Protein AF-A0A9X8ZZX2-F1 (afdb_monomer)

Mean predicted aligned error: 5.87 Å

Solvent-accessible surface area (backbone atoms only — not comparable to full-atom values): 5230 Å² total; per-residue (Å²): 110,71,68,60,53,52,51,50,53,54,50,50,54,52,49,51,54,51,49,54,52,48,51,54,50,51,51,47,48,42,66,73,50,49,49,51,52,50,44,50,51,50,40,54,49,40,52,53,51,37,52,51,39,51,57,48,46,76,73,55,86,51,66,68,60,42,53,50,43,53,53,51,36,53,50,44,49,53,51,36,56,52,42,50,50,52,43,52,55,51,57,52,59,62,72,78,110

Sequence (97 aa):
MIISSVACVLLSILGFWGLKKGEDASSTMYEDSLLPIQWIGTIESNFYHINMNVNEIMVSKDEKRIKELMTESNTLHTETDQLLKQFEVRVSASKEK

Secondary structure (DSSP, 8-state):
-HHHHHHHHHHHHHHHHHHHHHHHHHHHIIIIIIHHHHHHHHHHHHHHHHHHHHHHHHH---HHHHHHHHHHHHHHHHHHHHHHHHHHHHHHHHH--

InterPro domains:
  IPR024478 Chemotaxis methyl-accepting receptor HlyB-like, 4HB MCP domain [PF12729] (2-96)

Foldseek 3Di:
DVVVVVVVVVVVVVVVVVVVVVVVVVVCCCQQPVLLVVLVVLLVVLVVLLVVLVVCLVPDPDPVSNVVSVVSNVVSVVSNVVSVVVNVVSVVVVVVD

Radius of gyration: 24.76 Å; Cα contacts (8 Å, |Δi|>4): 33; chains: 1; bounding box: 61×28×66 Å

Structure (mmCIF, N/CA/C/O backbone):
data_AF-A0A9X8ZZX2-F1
#
_entry.id   AF-A0A9X8ZZX2-F1
#
loop_
_atom_site.group_PDB
_atom_site.id
_atom_site.type_symbol
_atom_site.label_atom_id
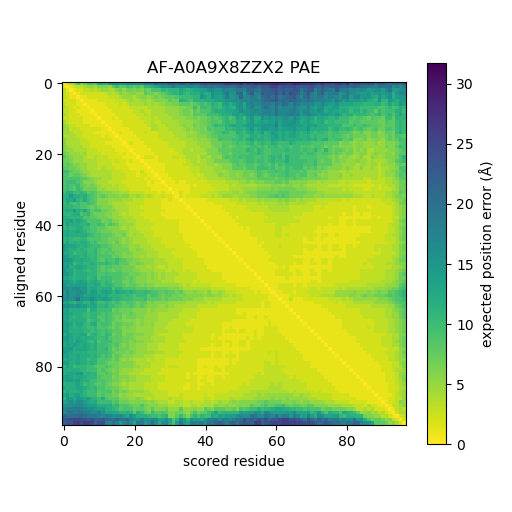_atom_site.label_alt_id
_atom_site.label_comp_id
_atom_site.label_asym_id
_atom_site.label_entity_id
_atom_site.label_seq_id
_atom_site.pdbx_PDB_ins_code
_atom_site.Cartn_x
_atom_site.Cartn_y
_atom_site.Cartn_z
_atom_site.occupancy
_atom_site.B_iso_or_equiv
_atom_site.auth_seq_id
_at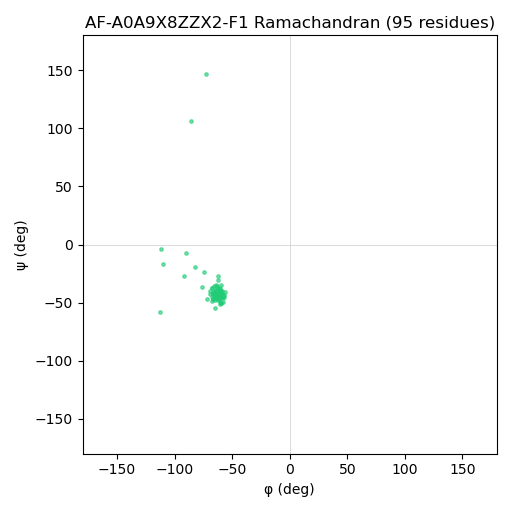om_site.auth_comp_id
_atom_site.auth_asym_id
_atom_site.auth_atom_id
_atom_site.pdbx_PDB_model_num
ATOM 1 N N . MET A 1 1 ? 39.162 -12.396 -39.121 1.00 67.62 1 MET A N 1
ATOM 2 C CA . MET A 1 1 ? 39.229 -11.821 -37.755 1.00 67.62 1 MET A CA 1
ATOM 3 C C . MET A 1 1 ? 38.647 -10.412 -37.679 1.00 67.62 1 MET A C 1
ATOM 5 O O . MET A 1 1 ? 37.719 -10.237 -36.907 1.00 67.62 1 MET A O 1
ATOM 9 N N . ILE A 1 2 ? 39.092 -9.453 -38.503 1.00 82.75 2 ILE A N 1
ATOM 10 C CA . ILE A 1 2 ? 38.677 -8.032 -38.421 1.00 82.75 2 ILE A CA 1
ATOM 11 C C . ILE A 1 2 ? 37.150 -7.827 -38.523 1.00 82.75 2 ILE A C 1
ATOM 13 O O . ILE A 1 2 ? 36.567 -7.097 -37.729 1.00 82.75 2 ILE A O 1
ATOM 17 N N . ILE A 1 3 ? 36.476 -8.519 -39.447 1.00 88.50 3 ILE A N 1
ATOM 18 C CA . ILE A 1 3 ? 35.016 -8.396 -39.630 1.00 88.50 3 ILE A CA 1
ATOM 19 C C . ILE A 1 3 ? 34.254 -8.902 -38.394 1.00 88.50 3 ILE A C 1
ATOM 21 O O . ILE A 1 3 ? 33.315 -8.259 -37.938 1.00 88.50 3 ILE A O 1
ATOM 25 N N . SER A 1 4 ? 34.699 -10.017 -37.806 1.00 87.19 4 SER A N 1
ATOM 26 C CA . SER A 1 4 ? 34.082 -10.587 -36.603 1.00 87.19 4 SER A CA 1
ATOM 27 C C . SER A 1 4 ? 34.280 -9.696 -35.377 1.00 87.19 4 SER A C 1
ATOM 29 O O . SER A 1 4 ? 33.365 -9.578 -34.569 1.00 87.19 4 SER A O 1
ATOM 31 N N . SER A 1 5 ? 35.444 -9.055 -35.230 1.00 89.06 5 SER A N 1
ATOM 32 C CA . SER A 1 5 ? 35.680 -8.112 -34.132 1.00 89.06 5 SER A CA 1
ATOM 33 C C . SER A 1 5 ? 34.849 -6.839 -34.287 1.00 89.06 5 SER A C 1
ATOM 35 O O . SER A 1 5 ? 34.275 -6.378 -33.308 1.00 89.06 5 SER A O 1
ATOM 37 N N . VAL A 1 6 ? 34.711 -6.309 -35.508 1.00 92.19 6 VAL A N 1
ATOM 38 C CA . VAL A 1 6 ? 33.858 -5.137 -35.777 1.00 92.19 6 VAL A CA 1
ATOM 39 C C . VAL A 1 6 ? 32.384 -5.466 -35.521 1.00 92.19 6 VAL A C 1
ATOM 41 O O . VAL A 1 6 ? 31.695 -4.700 -34.851 1.00 92.19 6 VAL A O 1
ATOM 44 N N . ALA A 1 7 ? 31.912 -6.633 -35.970 1.00 92.44 7 ALA A N 1
ATOM 45 C CA . ALA A 1 7 ? 30.559 -7.102 -35.678 1.00 92.44 7 ALA A CA 1
ATOM 46 C C . ALA A 1 7 ? 30.318 -7.259 -34.165 1.00 92.44 7 ALA A C 1
ATOM 48 O O . ALA A 1 7 ? 29.281 -6.835 -33.665 1.00 92.44 7 ALA A O 1
ATOM 49 N N . CYS A 1 8 ? 31.289 -7.800 -33.422 1.00 92.25 8 CYS A N 1
ATOM 50 C CA . CYS A 1 8 ? 31.197 -7.956 -31.968 1.00 92.25 8 CYS A CA 1
ATOM 51 C C . CYS A 1 8 ? 31.077 -6.607 -31.240 1.00 92.25 8 CYS A C 1
ATOM 53 O O . CYS A 1 8 ? 30.243 -6.455 -30.346 1.00 92.25 8 CYS A O 1
ATOM 55 N N . VAL A 1 9 ? 31.849 -5.598 -31.659 1.00 93.50 9 VAL A N 1
ATOM 56 C CA . VAL A 1 9 ? 31.758 -4.239 -31.102 1.00 93.50 9 VAL A CA 1
ATOM 57 C C . VAL A 1 9 ? 30.380 -3.628 -31.369 1.00 93.50 9 VAL A C 1
ATOM 59 O O . VAL A 1 9 ? 29.758 -3.105 -30.446 1.00 93.50 9 VAL A O 1
ATOM 62 N N . LEU A 1 10 ? 29.858 -3.747 -32.594 1.00 94.69 10 LEU A N 1
ATOM 63 C CA . LEU A 1 10 ? 28.527 -3.232 -32.938 1.00 94.69 10 LEU A CA 1
ATOM 64 C C . LEU A 1 10 ? 27.417 -3.921 -32.135 1.00 94.69 10 LEU A C 1
ATOM 66 O O . LEU A 1 10 ? 26.550 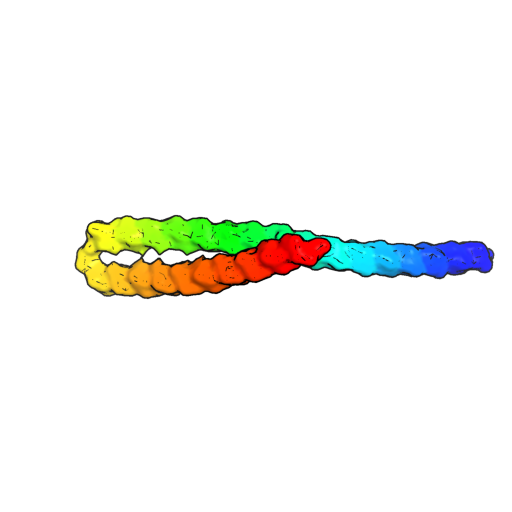-3.244 -31.586 1.00 94.69 10 LEU A O 1
ATOM 70 N N . LEU A 1 11 ? 27.468 -5.250 -32.008 1.00 94.44 11 LEU A N 1
ATOM 71 C CA . LEU A 1 11 ? 26.511 -6.008 -31.197 1.00 94.44 11 LEU A CA 1
ATOM 72 C C . LEU A 1 11 ? 26.586 -5.633 -29.717 1.00 94.44 11 LEU A C 1
ATOM 74 O O . LEU A 1 11 ? 25.552 -5.564 -29.064 1.00 94.44 11 LEU A O 1
ATOM 78 N N . SER A 1 12 ? 27.779 -5.342 -29.198 1.00 94.88 12 SER A N 1
ATOM 79 C CA . SER A 1 12 ? 27.953 -4.908 -27.809 1.00 94.88 12 SER A CA 1
ATOM 80 C C . SER A 1 12 ? 27.317 -3.539 -27.562 1.00 94.88 12 SER A C 1
ATOM 82 O O . SER A 1 12 ? 26.634 -3.354 -26.559 1.00 94.88 12 SER A O 1
ATOM 84 N N . ILE A 1 13 ? 27.477 -2.594 -28.495 1.00 95.06 13 ILE A N 1
ATOM 85 C CA . ILE A 1 13 ? 26.852 -1.264 -28.411 1.00 95.06 13 ILE A CA 1
ATOM 86 C C . ILE A 1 13 ? 25.325 -1.387 -28.487 1.00 95.06 13 ILE A C 1
ATOM 88 O O . ILE A 1 13 ? 24.618 -0.828 -27.648 1.00 95.06 13 ILE A O 1
ATOM 92 N N . LEU A 1 14 ? 24.814 -2.153 -29.456 1.00 95.00 14 LEU A N 1
ATOM 93 C CA . LEU A 1 14 ? 23.377 -2.393 -29.604 1.00 95.00 14 LEU A CA 1
ATOM 94 C C . LEU A 1 14 ? 22.793 -3.117 -28.385 1.00 95.00 14 LEU A C 1
ATOM 96 O O . LEU A 1 14 ? 21.726 -2.745 -27.903 1.00 95.00 14 LEU A O 1
ATOM 100 N N . GLY A 1 15 ? 23.509 -4.112 -27.858 1.00 94.38 15 GLY A N 1
ATOM 101 C CA . GLY A 1 15 ? 23.137 -4.841 -26.651 1.00 94.38 15 GLY A CA 1
ATOM 102 C C . GLY A 1 15 ? 23.087 -3.932 -25.426 1.00 94.38 15 GLY A C 1
ATOM 103 O O . GLY A 1 15 ? 22.118 -3.979 -24.672 1.00 94.38 15 GLY A O 1
ATOM 104 N N . PHE A 1 16 ? 24.069 -3.044 -25.268 1.00 95.31 16 PHE A N 1
ATOM 105 C CA . PHE A 1 16 ? 24.081 -2.059 -24.188 1.00 95.31 16 PHE A CA 1
ATOM 106 C C . PHE A 1 16 ? 22.891 -1.092 -24.273 1.00 95.31 16 PHE A C 1
ATOM 108 O O . PHE A 1 16 ? 22.213 -0.861 -23.273 1.00 95.31 16 PHE A O 1
ATOM 115 N N . TRP A 1 17 ? 22.579 -0.564 -25.463 1.00 95.69 17 TRP A N 1
ATO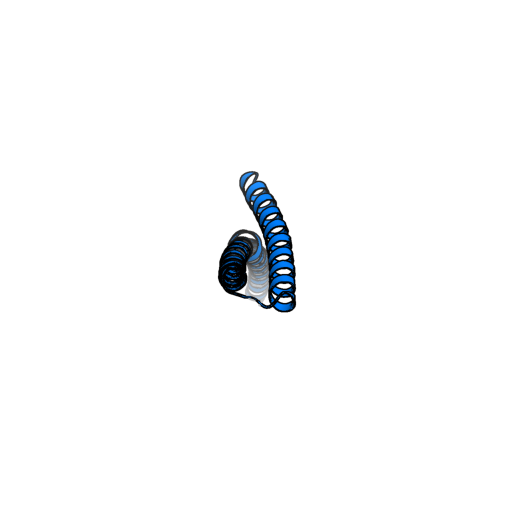M 116 C CA . TRP A 1 17 ? 21.403 0.296 -25.654 1.00 95.69 17 TRP A CA 1
ATOM 117 C C . TRP A 1 17 ? 20.088 -0.443 -25.401 1.00 95.69 17 TRP A C 1
ATOM 119 O O . TRP A 1 17 ? 19.178 0.119 -24.792 1.00 95.69 17 TRP A O 1
ATOM 129 N N . GLY A 1 18 ? 19.994 -1.703 -25.830 1.00 94.38 18 GLY A N 1
ATOM 130 C CA . GLY A 1 18 ? 18.840 -2.557 -25.563 1.00 94.38 18 GLY A CA 1
ATOM 131 C C . GLY A 1 18 ? 18.626 -2.797 -24.069 1.00 94.38 18 GLY A C 1
ATOM 132 O O . GLY A 1 18 ? 17.507 -2.637 -23.588 1.00 94.38 18 GLY A O 1
ATOM 133 N N . LEU A 1 19 ? 19.694 -3.109 -23.328 1.00 95.38 19 LEU A N 1
ATOM 134 C CA . LEU A 1 19 ? 19.644 -3.299 -21.876 1.00 95.38 19 LEU A CA 1
ATOM 135 C C . LEU A 1 19 ? 19.210 -2.026 -21.152 1.00 95.38 19 LEU A C 1
ATOM 137 O O . LEU A 1 19 ? 18.289 -2.084 -20.346 1.00 95.38 19 LEU A O 1
ATOM 141 N N . LYS A 1 20 ? 19.803 -0.878 -21.498 1.00 95.12 20 LYS A N 1
ATOM 142 C CA . LYS A 1 20 ? 19.432 0.415 -20.907 1.00 95.12 20 LYS A CA 1
ATOM 143 C C . LYS A 1 20 ? 17.953 0.739 -21.140 1.00 95.12 20 LYS A C 1
ATOM 145 O O . LYS A 1 20 ? 17.246 1.111 -20.214 1.00 95.12 20 LYS A O 1
ATOM 150 N N . LYS A 1 21 ? 17.457 0.520 -22.362 1.00 93.50 21 LYS A N 1
ATOM 151 C CA . LYS A 1 21 ? 16.038 0.723 -22.683 1.00 93.50 21 LYS A CA 1
ATOM 152 C C . LYS A 1 21 ? 15.126 -0.260 -21.939 1.00 93.50 21 LYS A C 1
ATOM 154 O O . LYS A 1 21 ? 14.011 0.101 -21.574 1.00 93.50 21 LYS A O 1
ATOM 159 N N . GLY A 1 22 ? 15.580 -1.497 -21.741 1.00 92.75 22 GLY A N 1
ATOM 160 C CA . GLY A 1 22 ? 14.865 -2.505 -20.960 1.00 92.75 22 GLY A CA 1
ATOM 161 C C . GLY A 1 22 ? 14.771 -2.142 -19.478 1.00 92.75 22 GLY A C 1
ATOM 162 O O . GLY A 1 22 ? 13.703 -2.281 -18.890 1.00 92.75 22 GLY A O 1
ATOM 163 N N . GLU A 1 23 ? 15.856 -1.629 -18.898 1.00 93.81 23 GLU A N 1
ATOM 164 C CA . GLU A 1 23 ? 15.893 -1.113 -17.526 1.00 93.81 23 GLU A CA 1
ATOM 165 C C . GLU A 1 23 ? 14.894 0.037 -17.342 1.00 93.81 23 GLU A C 1
ATOM 167 O O . GLU A 1 23 ? 14.033 -0.033 -16.462 1.00 93.81 23 GLU A O 1
ATOM 172 N N . ASP A 1 24 ? 14.925 1.029 -18.238 1.00 92.62 24 ASP A N 1
ATOM 173 C CA . ASP A 1 24 ? 14.003 2.169 -18.210 1.00 92.62 24 ASP A CA 1
ATOM 174 C C . ASP A 1 24 ? 12.535 1.715 -18.332 1.00 92.62 24 ASP A C 1
ATOM 176 O O . ASP A 1 24 ? 11.665 2.165 -17.581 1.00 92.62 24 ASP A O 1
ATOM 180 N N . ALA A 1 25 ? 12.245 0.785 -19.251 1.00 91.81 25 ALA A N 1
ATOM 181 C CA . ALA A 1 25 ? 10.900 0.246 -19.443 1.00 91.81 25 ALA A CA 1
ATOM 182 C C . ALA A 1 25 ? 10.411 -0.545 -18.220 1.00 91.81 25 ALA A C 1
ATOM 184 O O . ALA A 1 25 ? 9.256 -0.405 -17.822 1.00 91.81 25 ALA A O 1
ATOM 185 N N . SER A 1 26 ? 11.283 -1.348 -17.604 1.00 91.12 26 SER A N 1
ATOM 186 C CA . SER A 1 26 ? 10.950 -2.113 -16.402 1.00 91.12 26 SER A CA 1
ATOM 187 C C . SER A 1 26 ? 10.676 -1.198 -15.210 1.00 91.12 26 SER A C 1
ATOM 189 O O . SER A 1 26 ? 9.709 -1.419 -14.482 1.00 91.12 26 SER A O 1
ATOM 191 N N . SER A 1 27 ? 11.502 -0.166 -15.015 1.00 90.50 27 SER A N 1
ATOM 192 C CA . SER A 1 27 ? 11.304 0.819 -13.949 1.00 90.50 27 SER A CA 1
ATOM 193 C C . SER A 1 27 ? 9.993 1.579 -14.144 1.00 90.50 27 SER A C 1
ATOM 195 O O . SER A 1 27 ? 9.187 1.657 -13.222 1.00 90.50 27 SER A O 1
ATOM 197 N N . THR A 1 28 ? 9.721 2.035 -15.369 1.00 89.25 28 THR A N 1
ATOM 198 C CA . THR A 1 28 ? 8.467 2.722 -15.717 1.00 89.25 28 THR A CA 1
ATOM 199 C C . THR A 1 28 ? 7.256 1.815 -15.480 1.00 89.25 28 THR A C 1
ATOM 201 O O . THR A 1 28 ? 6.287 2.224 -14.854 1.00 89.25 28 THR A O 1
ATOM 204 N N . MET A 1 29 ? 7.301 0.550 -15.910 1.00 90.44 29 MET A N 1
ATOM 205 C CA . MET A 1 29 ? 6.204 -0.399 -15.683 1.00 90.44 29 MET A CA 1
ATOM 206 C C . MET A 1 29 ? 5.916 -0.598 -14.187 1.00 90.44 29 MET A C 1
ATOM 208 O O . MET A 1 29 ? 4.755 -0.628 -13.776 1.00 90.44 29 MET A O 1
ATOM 212 N N . TYR A 1 30 ? 6.962 -0.725 -13.370 1.00 92.19 30 TYR A N 1
ATOM 213 C CA . TYR A 1 30 ? 6.810 -0.859 -11.926 1.00 92.19 30 TYR A CA 1
ATOM 214 C C . TYR A 1 30 ? 6.216 0.415 -11.306 1.00 92.19 30 TYR A C 1
ATOM 216 O O . TYR A 1 30 ? 5.167 0.358 -10.668 1.00 92.19 30 TYR A O 1
ATOM 224 N N . GLU A 1 31 ? 6.842 1.566 -11.546 1.00 90.69 31 GLU A N 1
ATOM 225 C CA . GLU A 1 31 ? 6.516 2.824 -10.871 1.00 90.69 31 GLU A CA 1
ATOM 226 C C . GLU A 1 31 ? 5.231 3.492 -11.392 1.00 90.69 31 GLU A C 1
ATOM 228 O O . GLU A 1 31 ? 4.536 4.156 -10.625 1.00 90.69 31 GLU A O 1
ATOM 233 N N . ASP A 1 32 ? 4.937 3.418 -12.695 1.00 88.31 32 ASP A N 1
ATOM 234 C CA . ASP A 1 32 ? 3.776 4.085 -13.316 1.00 88.31 32 ASP A CA 1
ATOM 235 C C . ASP A 1 32 ? 2.534 3.189 -13.364 1.00 88.31 32 ASP A C 1
ATOM 237 O O . ASP A 1 32 ? 1.418 3.700 -13.391 1.00 88.31 32 ASP A O 1
ATOM 241 N N . SER A 1 33 ? 2.703 1.862 -13.404 1.00 87.81 33 SER A N 1
ATOM 242 C CA . SER A 1 33 ? 1.573 0.930 -13.546 1.00 87.81 33 SER A CA 1
ATOM 243 C C . SER A 1 33 ? 1.348 0.091 -12.296 1.00 87.81 33 SER A C 1
ATOM 245 O O . SER A 1 33 ? 0.261 0.132 -11.724 1.00 87.81 33 SER A O 1
ATOM 247 N N . LEU A 1 34 ? 2.352 -0.670 -11.851 1.00 93.38 34 LEU A N 1
ATOM 248 C CA . LEU A 1 34 ? 2.147 -1.648 -10.780 1.00 93.38 34 LEU A CA 1
ATOM 249 C C . LEU A 1 34 ? 1.951 -0.989 -9.411 1.00 93.38 34 LEU A C 1
ATOM 251 O O . LEU A 1 34 ? 1.030 -1.358 -8.684 1.00 93.38 34 LEU A O 1
ATOM 255 N N . LEU A 1 35 ? 2.795 -0.020 -9.066 1.00 94.69 35 LEU A N 1
ATOM 256 C CA . LEU A 1 35 ? 2.787 0.620 -7.755 1.00 94.69 35 LEU A CA 1
ATOM 257 C C . LEU A 1 35 ? 1.452 1.348 -7.457 1.00 94.69 35 LEU A C 1
ATOM 259 O O . LEU A 1 35 ? 0.876 1.098 -6.397 1.00 94.69 35 LEU A O 1
ATOM 263 N N . PRO A 1 36 ? 0.857 2.129 -8.386 1.00 94.19 36 PRO A N 1
ATOM 264 C CA . PRO A 1 36 ? -0.480 2.696 -8.188 1.00 94.19 36 PRO A CA 1
ATOM 265 C C . PRO A 1 36 ? -1.589 1.650 -8.002 1.00 94.19 36 PRO A C 1
ATOM 267 O O . PRO A 1 36 ? -2.492 1.855 -7.191 1.00 94.19 36 PRO A O 1
ATOM 270 N N . ILE A 1 37 ? -1.523 0.521 -8.721 1.00 94.69 37 ILE A N 1
ATOM 271 C CA . ILE A 1 37 ? -2.483 -0.585 -8.562 1.00 94.69 37 ILE A CA 1
ATOM 272 C C . ILE A 1 37 ? -2.358 -1.197 -7.162 1.00 94.69 37 ILE A C 1
ATOM 274 O O . ILE A 1 37 ? -3.372 -1.460 -6.517 1.00 94.69 37 ILE A O 1
ATOM 278 N N . GLN A 1 38 ? -1.130 -1.392 -6.675 1.00 96.56 38 GLN A N 1
ATOM 279 C CA . GLN A 1 38 ? -0.887 -1.898 -5.324 1.00 96.56 38 GLN A CA 1
ATOM 280 C C . GLN A 1 38 ? -1.455 -0.958 -4.260 1.00 96.56 38 GLN A C 1
ATOM 282 O O . GLN A 1 38 ? -2.141 -1.423 -3.355 1.00 96.56 38 GLN A O 1
ATOM 287 N N . TRP A 1 39 ? -1.236 0.354 -4.387 1.00 97.69 39 TRP A N 1
ATOM 288 C CA . TRP A 1 39 ? -1.794 1.333 -3.453 1.00 97.69 39 TRP A CA 1
ATOM 289 C C . TRP A 1 39 ? -3.322 1.292 -3.407 1.00 97.69 39 TRP A C 1
ATOM 291 O O . TRP A 1 39 ? -3.882 1.257 -2.315 1.00 97.69 39 TRP A O 1
ATOM 301 N N . ILE A 1 40 ? -3.997 1.232 -4.563 1.00 96.31 40 ILE A N 1
ATOM 302 C CA . ILE A 1 40 ? -5.461 1.076 -4.617 1.00 96.31 40 ILE A CA 1
ATOM 303 C C . ILE A 1 40 ? -5.898 -0.215 -3.919 1.00 96.31 40 ILE A C 1
ATOM 305 O O . ILE A 1 40 ? -6.833 -0.185 -3.123 1.00 96.31 40 ILE A O 1
ATOM 309 N N . GLY A 1 41 ? -5.215 -1.333 -4.183 1.00 97.38 41 GLY A N 1
ATOM 310 C CA . GLY A 1 41 ? -5.525 -2.611 -3.541 1.00 97.38 41 GLY A CA 1
ATOM 311 C C . GLY A 1 41 ? -5.397 -2.550 -2.016 1.00 97.38 41 GLY A C 1
ATOM 312 O O . GLY A 1 41 ? -6.263 -3.052 -1.300 1.00 97.38 41 GLY A O 1
ATOM 313 N N . THR A 1 42 ? -4.363 -1.879 -1.502 1.00 98.25 42 THR A N 1
ATOM 314 C CA . THR A 1 42 ? -4.198 -1.666 -0.057 1.00 98.25 42 THR A CA 1
ATOM 315 C C . THR A 1 42 ? -5.285 -0.752 0.512 1.00 98.25 42 THR A C 1
ATOM 317 O O . THR A 1 42 ? -5.842 -1.065 1.560 1.00 98.25 42 THR A O 1
ATOM 320 N N . ILE A 1 43 ? -5.647 0.333 -0.182 1.00 98.06 43 ILE A N 1
ATOM 321 C CA . ILE A 1 43 ? -6.747 1.229 0.218 1.00 98.06 43 ILE A CA 1
ATOM 322 C C . ILE A 1 43 ? -8.067 0.453 0.331 1.00 98.06 43 ILE A C 1
ATOM 324 O O . ILE A 1 43 ? -8.784 0.585 1.323 1.00 98.06 43 ILE A O 1
ATOM 328 N N . GLU A 1 44 ? -8.379 -0.382 -0.662 1.00 98.12 44 GLU A N 1
ATOM 329 C CA . GLU A 1 44 ? -9.582 -1.216 -0.659 1.00 98.12 44 GLU A CA 1
ATOM 330 C C . GLU A 1 44 ? -9.569 -2.214 0.510 1.00 98.12 44 GLU A C 1
ATOM 332 O O . GLU A 1 44 ? -10.554 -2.331 1.241 1.00 98.12 44 GLU A O 1
ATOM 337 N N . SER A 1 45 ? -8.439 -2.885 0.742 1.00 98.44 45 SER A N 1
ATOM 338 C CA . SER A 1 45 ? -8.268 -3.784 1.887 1.00 98.44 45 SER A CA 1
ATOM 339 C C . SER A 1 45 ? -8.500 -3.054 3.213 1.00 98.44 45 SER A C 1
ATOM 341 O O . SER A 1 45 ? -9.308 -3.494 4.033 1.00 98.44 45 SER A O 1
ATOM 343 N N . ASN A 1 46 ? -7.860 -1.900 3.410 1.00 98.44 46 ASN A N 1
ATOM 344 C CA . ASN A 1 46 ? -8.002 -1.090 4.618 1.00 98.44 46 ASN A CA 1
ATOM 345 C C . ASN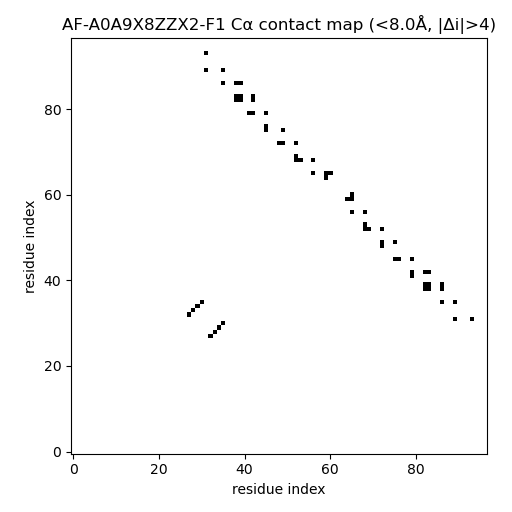 A 1 46 ? -9.461 -0.677 4.853 1.00 98.44 46 ASN A C 1
ATOM 347 O O . ASN A 1 46 ? -9.945 -0.756 5.983 1.00 98.44 46 ASN A O 1
ATOM 351 N N . PHE A 1 47 ? -10.191 -0.317 3.793 1.00 97.75 47 PHE A N 1
ATOM 352 C CA . PHE A 1 47 ? -11.620 -0.018 3.873 1.00 97.75 47 PHE A CA 1
ATOM 353 C C . PHE A 1 47 ? -12.441 -1.217 4.375 1.00 97.75 47 PHE A C 1
ATOM 355 O O . PHE A 1 47 ? -13.273 -1.060 5.273 1.00 97.75 47 PHE A O 1
ATOM 362 N N . TYR A 1 48 ? -12.190 -2.427 3.862 1.00 98.31 48 TYR A N 1
ATOM 363 C CA . TYR A 1 48 ? -12.863 -3.634 4.356 1.00 98.31 48 TYR A CA 1
ATOM 364 C C . TYR A 1 48 ? -12.531 -3.934 5.821 1.00 98.31 48 TYR A C 1
ATOM 366 O O . TYR A 1 48 ? -13.432 -4.281 6.587 1.00 98.31 48 TYR A O 1
ATOM 374 N N . HIS A 1 49 ? -11.272 -3.763 6.228 1.00 98.44 49 HIS A N 1
ATOM 375 C CA . HIS A 1 49 ? -10.848 -3.955 7.615 1.00 98.44 49 HIS A CA 1
ATOM 376 C C . HIS A 1 49 ? -11.528 -2.966 8.567 1.00 98.44 49 HIS A C 1
ATOM 378 O O . HIS A 1 49 ? -12.079 -3.371 9.589 1.00 98.44 49 HIS A O 1
ATOM 384 N N . ILE A 1 50 ? -11.581 -1.684 8.203 1.00 98.31 50 ILE A N 1
ATOM 385 C CA . ILE A 1 50 ? -12.305 -0.672 8.981 1.00 98.31 50 ILE A CA 1
ATOM 386 C C . ILE A 1 50 ? -13.789 -1.044 9.086 1.00 98.31 50 ILE A C 1
ATOM 388 O O . ILE A 1 50 ? -14.358 -0.990 10.174 1.00 98.31 50 ILE A O 1
ATOM 392 N N . ASN A 1 51 ? -14.417 -1.481 7.992 1.00 98.12 51 ASN A N 1
ATOM 393 C CA . ASN A 1 51 ? -15.821 -1.889 8.009 1.00 98.12 51 ASN A CA 1
ATOM 394 C C . ASN A 1 51 ? -16.066 -3.101 8.931 1.00 98.12 51 ASN A C 1
ATOM 396 O O . ASN A 1 51 ? -17.047 -3.142 9.674 1.00 98.12 51 ASN A O 1
ATOM 400 N N . MET A 1 52 ? -15.153 -4.075 8.939 1.00 97.88 52 MET A N 1
ATOM 401 C CA . MET A 1 52 ? -15.194 -5.195 9.882 1.00 97.88 52 MET A CA 1
ATOM 402 C C . MET A 1 52 ? -15.071 -4.717 11.336 1.00 97.88 52 MET A C 1
ATOM 404 O O . MET A 1 52 ? -15.863 -5.135 12.182 1.00 97.88 52 MET A O 1
ATOM 408 N N . ASN A 1 53 ? -14.143 -3.800 11.613 1.00 98.38 53 ASN A N 1
ATOM 409 C CA . ASN A 1 53 ? -13.947 -3.232 12.946 1.00 98.38 53 ASN A CA 1
ATOM 410 C C . ASN A 1 53 ? -15.191 -2.470 13.422 1.00 98.38 53 ASN A C 1
ATOM 412 O O . ASN A 1 53 ? -15.615 -2.637 14.565 1.00 98.38 53 ASN A O 1
ATOM 416 N N . VAL A 1 54 ? -15.828 -1.689 12.543 1.00 98.06 54 VAL A N 1
ATOM 417 C CA . VAL A 1 54 ? -17.095 -0.998 12.834 1.00 98.06 54 VAL A CA 1
ATOM 418 C C . VAL A 1 54 ? -18.201 -1.996 13.177 1.00 98.06 54 VAL A C 1
ATOM 420 O O . VAL A 1 54 ? -18.893 -1.814 14.181 1.00 98.06 54 VAL A O 1
ATOM 423 N N . ASN A 1 55 ? -18.339 -3.075 12.401 1.00 98.19 55 ASN A N 1
ATOM 424 C CA . ASN A 1 55 ? -19.329 -4.117 12.677 1.00 98.19 55 ASN A CA 1
ATOM 425 C C . ASN A 1 55 ? -19.118 -4.768 14.052 1.00 98.19 55 ASN A C 1
ATOM 427 O O . ASN A 1 55 ? -20.089 -5.017 14.765 1.00 98.19 55 ASN A O 1
ATOM 431 N N . GLU A 1 56 ? -17.868 -5.015 14.452 1.00 98.12 56 GLU A N 1
ATOM 432 C CA . GLU A 1 56 ? -17.564 -5.563 15.777 1.00 98.12 56 GLU A CA 1
ATOM 433 C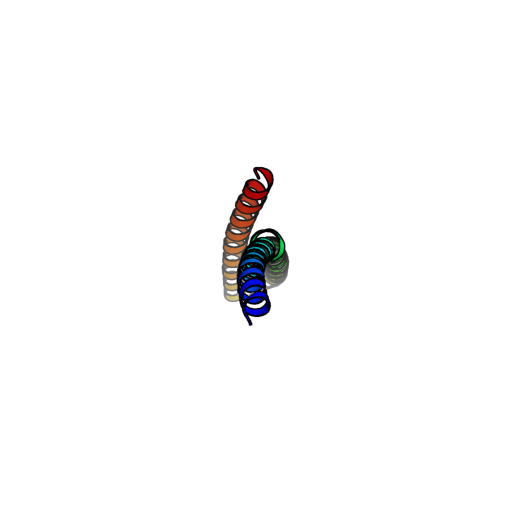 C . GLU A 1 56 ? -17.853 -4.548 16.897 1.00 98.12 56 GLU A C 1
ATOM 435 O O . GLU A 1 56 ? -18.467 -4.901 17.905 1.00 98.12 56 GLU A O 1
ATOM 440 N N . ILE A 1 57 ? -17.489 -3.273 16.710 1.00 98.12 57 ILE A N 1
ATOM 441 C CA . ILE A 1 57 ? -17.780 -2.195 17.670 1.00 98.12 57 ILE A CA 1
ATOM 442 C C . ILE A 1 57 ? -19.285 -2.096 17.947 1.00 98.12 57 ILE A C 1
ATOM 444 O O . ILE A 1 57 ? -19.679 -1.932 19.099 1.00 98.12 57 ILE A O 1
ATOM 448 N N . MET A 1 58 ? -20.131 -2.228 16.919 1.00 97.50 58 MET A N 1
ATOM 449 C CA . MET A 1 58 ? -21.589 -2.127 17.059 1.00 97.50 58 MET A CA 1
ATOM 450 C C . MET A 1 58 ? -22.208 -3.192 17.973 1.00 97.50 58 MET A C 1
ATOM 452 O O . MET A 1 58 ? -23.278 -2.962 18.537 1.00 97.50 58 MET A O 1
ATOM 456 N N . VAL A 1 59 ? -21.575 -4.362 18.095 1.00 97.81 59 VAL A N 1
ATOM 457 C CA . VAL A 1 59 ? -22.115 -5.502 18.858 1.00 97.81 59 VAL A CA 1
ATOM 458 C C . VAL A 1 59 ? -21.338 -5.792 20.140 1.00 97.81 59 VAL A C 1
ATOM 460 O O . VAL A 1 59 ? -21.840 -6.497 21.020 1.00 97.81 59 VAL A O 1
ATOM 463 N N . SER A 1 60 ? -20.124 -5.258 20.264 1.00 96.62 60 SER A N 1
ATOM 464 C CA . SER A 1 60 ? -19.280 -5.454 21.434 1.00 96.62 60 SER A CA 1
ATOM 465 C C . SER A 1 60 ? -19.787 -4.665 22.644 1.00 96.62 60 SER A C 1
ATOM 467 O 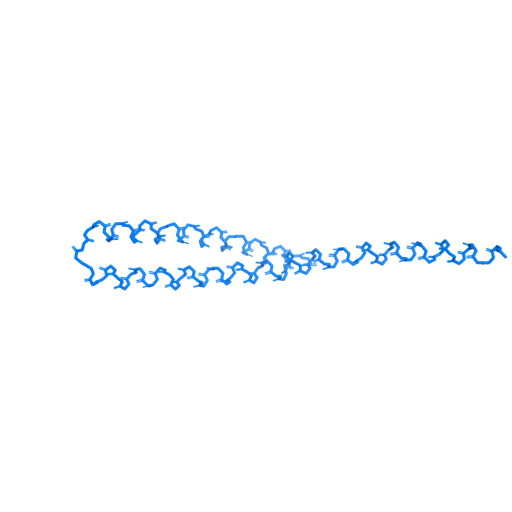O . SER A 1 60 ? -20.320 -3.563 22.533 1.00 96.62 60 SER A O 1
ATOM 469 N N . LYS A 1 61 ? -19.589 -5.239 23.833 1.00 97.06 61 LYS A N 1
ATOM 470 C CA . LYS A 1 61 ? -19.790 -4.570 25.132 1.00 97.06 61 LYS A CA 1
ATOM 471 C C . LYS A 1 61 ? -18.474 -4.346 25.879 1.00 97.06 61 LYS A C 1
ATOM 473 O O . LYS A 1 61 ? -18.481 -3.775 26.964 1.00 97.06 61 LYS A O 1
ATOM 478 N N . ASP A 1 62 ? -17.366 -4.840 25.331 1.00 98.06 62 ASP A N 1
ATOM 479 C CA . ASP A 1 62 ? -16.040 -4.719 25.927 1.00 98.06 62 ASP A CA 1
ATOM 480 C C . ASP A 1 62 ? -15.415 -3.382 25.507 1.00 98.06 62 ASP A C 1
ATOM 482 O O . ASP A 1 62 ? -14.979 -3.206 24.367 1.00 98.06 62 ASP A O 1
ATOM 486 N N . GLU A 1 63 ? -15.365 -2.436 26.445 1.00 97.62 63 GLU A N 1
ATOM 487 C CA . GLU A 1 63 ? -14.798 -1.102 26.231 1.00 97.62 63 GLU A CA 1
ATOM 488 C C . GLU A 1 63 ? -13.321 -1.133 25.814 1.00 97.62 63 GLU A C 1
ATOM 490 O O . GLU A 1 63 ? -12.889 -0.307 25.003 1.00 97.62 63 GLU A O 1
ATOM 495 N N . LYS A 1 64 ? -12.532 -2.088 26.330 1.00 98.25 64 LYS A N 1
ATOM 496 C CA . LYS A 1 64 ? -11.119 -2.229 25.958 1.00 98.25 64 LYS A CA 1
ATOM 497 C C . L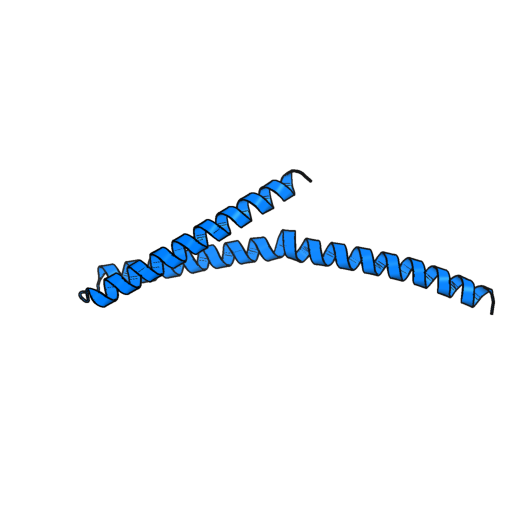YS A 1 64 ? -11.017 -2.640 24.497 1.00 98.25 64 LYS A C 1
ATOM 499 O O . LYS A 1 64 ? -10.278 -2.008 23.743 1.00 98.25 64 LYS A O 1
ATOM 504 N N . ARG A 1 65 ? -11.804 -3.640 24.089 1.00 97.69 65 ARG A N 1
ATOM 505 C CA . ARG A 1 65 ? -11.848 -4.106 22.699 1.00 97.69 65 ARG A CA 1
ATOM 506 C C . ARG A 1 65 ? -12.319 -3.008 21.747 1.00 97.69 65 ARG A C 1
ATOM 508 O O . ARG A 1 65 ? -11.704 -2.797 20.708 1.00 97.69 65 ARG A O 1
ATOM 515 N N . ILE A 1 66 ? -13.352 -2.258 22.125 1.00 98.50 66 ILE A N 1
ATOM 516 C CA . ILE A 1 66 ? -13.849 -1.117 21.341 1.00 98.50 66 ILE A CA 1
ATOM 517 C C . ILE A 1 66 ? -12.739 -0.074 21.125 1.00 98.50 66 ILE A C 1
ATOM 51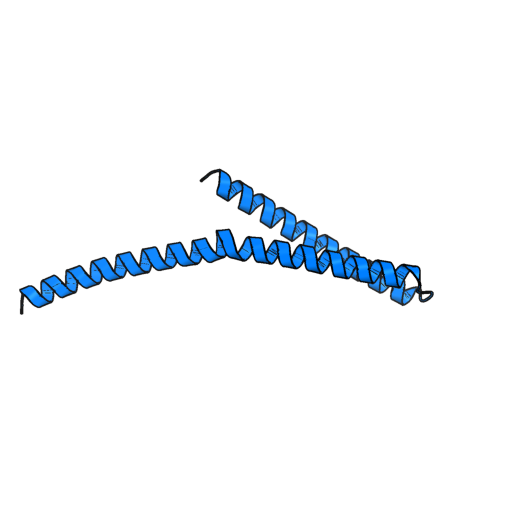9 O O . ILE A 1 66 ? -12.554 0.422 20.013 1.00 98.50 66 ILE A O 1
ATOM 523 N N . LYS A 1 67 ? -11.957 0.241 22.164 1.00 98.44 67 LYS A N 1
ATOM 524 C CA . LYS A 1 67 ? -10.846 1.198 22.063 1.00 98.44 67 LYS A CA 1
ATOM 525 C C . LYS A 1 67 ? -9.700 0.692 21.179 1.00 98.44 67 LYS A C 1
ATOM 527 O O . LYS A 1 67 ? -9.107 1.485 20.444 1.00 98.44 67 LYS A O 1
ATOM 532 N N . GLU A 1 68 ? -9.390 -0.601 21.238 1.00 98.38 68 GLU A N 1
ATOM 533 C CA . GLU A 1 68 ? -8.401 -1.241 20.358 1.00 98.38 68 GLU A CA 1
ATOM 534 C C . GLU A 1 68 ? -8.823 -1.122 18.888 1.00 98.38 68 GLU A C 1
ATOM 536 O O . GLU A 1 68 ? -8.066 -0.586 18.081 1.00 98.38 68 GLU A O 1
ATOM 541 N N . LEU A 1 69 ? -10.064 -1.503 18.570 1.00 98.56 69 LEU A N 1
ATOM 542 C CA . LEU A 1 69 ? -10.630 -1.435 17.218 1.00 98.56 69 LEU A CA 1
ATOM 543 C C . LEU A 1 69 ? -10.671 -0.007 16.658 1.00 98.56 69 LEU A C 1
ATOM 545 O O . LEU A 1 69 ? -10.378 0.210 15.481 1.00 98.56 69 LEU A O 1
ATOM 549 N N . MET A 1 70 ? -10.991 0.990 17.491 1.00 98.19 70 MET A N 1
ATOM 550 C CA . MET A 1 70 ? -10.919 2.399 17.087 1.00 98.19 70 MET A CA 1
ATOM 551 C C . MET A 1 70 ? -9.482 2.845 16.791 1.00 98.19 70 MET A C 1
ATOM 553 O O . MET A 1 70 ? -9.247 3.583 15.837 1.00 98.19 70 MET A O 1
ATOM 557 N N . THR A 1 71 ? -8.511 2.394 17.587 1.00 98.38 71 THR A N 1
ATOM 558 C CA . THR A 1 71 ? -7.092 2.730 17.383 1.00 98.38 71 THR A CA 1
ATOM 559 C C . THR A 1 71 ? -6.556 2.107 16.092 1.00 98.38 71 THR A C 1
ATOM 561 O O . THR A 1 71 ? -5.874 2.779 15.316 1.00 98.38 71 THR A O 1
ATOM 564 N N . GLU A 1 72 ? -6.907 0.848 15.834 1.00 98.19 72 GLU A N 1
ATOM 565 C CA . GLU A 1 72 ? -6.584 0.150 14.589 1.00 98.19 72 GLU A CA 1
ATOM 566 C C . GLU A 1 72 ? -7.203 0.867 13.384 1.00 98.19 72 GLU A C 1
ATOM 568 O O . GLU A 1 72 ? -6.495 1.219 12.443 1.00 98.19 72 GLU A O 1
ATOM 573 N N . SER A 1 73 ? -8.497 1.193 13.457 1.00 98.31 73 SER A N 1
ATOM 574 C CA . SER A 1 73 ? -9.205 1.897 12.381 1.00 98.31 73 SER A CA 1
ATOM 575 C C . SER A 1 73 ? -8.580 3.262 12.076 1.00 98.31 73 SER A C 1
ATOM 577 O O . SER A 1 73 ? -8.386 3.600 10.913 1.00 98.31 73 SER A O 1
ATOM 579 N N . ASN A 1 74 ? -8.180 4.026 13.099 1.00 98.25 74 ASN A N 1
ATOM 580 C CA . ASN A 1 74 ? -7.480 5.303 12.912 1.00 98.25 74 ASN A CA 1
ATOM 581 C C . ASN A 1 74 ? -6.110 5.138 12.233 1.00 98.25 74 ASN A C 1
ATOM 583 O O . ASN A 1 74 ? -5.697 5.992 11.443 1.00 98.25 74 ASN A O 1
ATOM 587 N N . THR A 1 75 ? -5.407 4.043 12.527 1.00 98.25 75 THR A N 1
ATOM 588 C CA . THR A 1 75 ? -4.117 3.729 11.899 1.00 98.25 75 THR A CA 1
ATOM 589 C C . THR A 1 75 ? -4.313 3.413 10.416 1.00 98.25 75 THR A C 1
ATOM 591 O O . THR A 1 75 ? -3.662 4.030 9.574 1.00 98.25 75 THR A O 1
ATOM 594 N N . LEU A 1 76 ? -5.276 2.542 10.095 1.00 98.38 76 LEU A N 1
ATOM 595 C CA . LEU A 1 76 ? -5.639 2.188 8.718 1.00 98.38 76 LEU A CA 1
ATOM 596 C C . LEU A 1 76 ? -6.136 3.402 7.922 1.00 98.38 76 LEU A C 1
ATOM 598 O O . LEU A 1 76 ? -5.797 3.551 6.748 1.00 98.38 76 LEU A O 1
ATOM 602 N N . HIS A 1 77 ? -6.892 4.305 8.553 1.00 97.62 77 HIS A N 1
ATOM 603 C CA . HIS A 1 77 ? -7.293 5.577 7.947 1.00 97.62 77 HIS A CA 1
ATOM 604 C C . HIS A 1 77 ? -6.084 6.454 7.605 1.00 97.62 77 HIS A C 1
ATOM 606 O O . HIS A 1 77 ? -5.988 6.958 6.490 1.00 97.62 77 HIS A O 1
ATOM 612 N N . THR A 1 78 ? -5.136 6.601 8.534 1.00 98.00 78 THR A N 1
ATOM 613 C CA . THR A 1 78 ? -3.929 7.414 8.311 1.00 98.00 78 THR A CA 1
ATOM 614 C C . THR A 1 78 ? -3.081 6.859 7.165 1.00 98.00 78 THR A C 1
ATOM 616 O O . THR A 1 78 ? -2.600 7.621 6.327 1.00 98.00 78 THR A O 1
ATOM 619 N N . GLU A 1 79 ? -2.911 5.537 7.103 1.00 98.12 79 GLU A N 1
ATOM 620 C CA . GLU A 1 79 ? -2.220 4.869 5.996 1.00 98.12 79 GLU A CA 1
ATOM 621 C C . GLU A 1 79 ? -2.957 5.083 4.666 1.00 98.12 79 GLU A C 1
ATOM 623 O O . GLU A 1 79 ? -2.344 5.455 3.666 1.00 98.12 79 GLU A O 1
ATOM 628 N N . THR A 1 80 ? -4.282 4.921 4.669 1.00 98.12 80 THR A N 1
ATOM 629 C CA . THR A 1 80 ? -5.136 5.132 3.491 1.00 98.12 80 THR A CA 1
ATOM 630 C C . THR A 1 80 ? -4.981 6.547 2.933 1.00 98.12 80 THR A C 1
ATOM 632 O O . THR A 1 80 ? -4.775 6.712 1.732 1.00 98.12 80 THR A O 1
ATOM 635 N N . ASP A 1 81 ? -4.988 7.569 3.792 1.00 98.00 81 ASP A N 1
ATOM 636 C CA . ASP A 1 81 ? -4.797 8.965 3.384 1.00 98.00 81 ASP A CA 1
ATOM 637 C C . ASP A 1 81 ? -3.409 9.213 2.777 1.00 98.00 81 ASP A C 1
ATOM 639 O O . ASP A 1 81 ? -3.256 10.007 1.844 1.00 98.00 81 ASP A O 1
ATOM 643 N N . GLN A 1 82 ? -2.372 8.558 3.305 1.00 98.12 82 GLN A N 1
ATOM 644 C CA . GLN A 1 82 ? -1.018 8.660 2.762 1.00 98.12 82 GLN A CA 1
ATOM 645 C C . GLN A 1 82 ? -0.920 8.011 1.380 1.00 98.12 82 GLN A C 1
ATOM 647 O O . GLN A 1 82 ? -0.355 8.616 0.467 1.00 98.12 82 GLN A O 1
ATOM 652 N N . LEU A 1 83 ? -1.488 6.816 1.213 1.00 98.06 83 LEU A N 1
ATOM 653 C CA . LEU A 1 83 ? -1.511 6.100 -0.062 1.00 98.06 83 LEU A CA 1
ATOM 654 C C . LEU A 1 83 ? -2.322 6.854 -1.117 1.00 98.06 83 LEU A C 1
ATOM 656 O O . LEU A 1 83 ? -1.877 6.971 -2.257 1.00 98.06 83 LEU A O 1
ATOM 660 N N . LEU A 1 84 ? -3.463 7.434 -0.735 1.00 97.00 84 LEU A N 1
ATOM 661 C CA . LEU A 1 84 ? -4.285 8.228 -1.645 1.00 97.00 84 LEU A CA 1
ATOM 662 C C . LEU A 1 84 ? -3.523 9.457 -2.156 1.00 97.00 84 LEU A C 1
ATOM 664 O O . LEU A 1 84 ? -3.503 9.711 -3.358 1.00 97.00 84 LEU A O 1
ATOM 668 N N . LYS A 1 85 ? -2.805 10.168 -1.275 1.00 96.56 85 LYS A N 1
ATOM 669 C CA . LYS A 1 85 ? -1.945 11.294 -1.679 1.00 96.56 85 LYS A CA 1
ATOM 670 C C . LYS A 1 85 ? -0.834 10.859 -2.633 1.00 96.56 85 LYS A C 1
ATOM 672 O O . LYS A 1 85 ? -0.578 11.546 -3.620 1.00 96.56 85 LYS A O 1
ATOM 677 N N . GLN A 1 86 ? -0.170 9.735 -2.357 1.00 95.25 86 GLN A N 1
ATOM 678 C CA . GLN A 1 86 ? 0.869 9.197 -3.244 1.00 95.25 86 GLN A CA 1
ATOM 679 C C . GLN A 1 86 ? 0.297 8.857 -4.624 1.00 95.25 86 GLN A C 1
ATOM 681 O O . GLN A 1 86 ? 0.875 9.232 -5.646 1.00 95.25 86 GLN A O 1
ATOM 686 N N . PHE A 1 87 ? -0.874 8.220 -4.650 1.00 94.50 87 PHE A N 1
ATOM 687 C CA . PHE A 1 87 ? -1.594 7.891 -5.871 1.00 94.50 87 PHE A CA 1
ATOM 688 C C . PHE A 1 87 ? -1.950 9.142 -6.685 1.00 94.50 87 PHE A C 1
ATOM 690 O O . PHE A 1 87 ? -1.624 9.217 -7.870 1.00 94.50 87 PHE A O 1
ATOM 697 N N . GLU A 1 88 ? -2.557 10.150 -6.057 1.00 92.88 88 GLU A N 1
ATOM 698 C CA . GLU A 1 88 ? -2.954 11.399 -6.717 1.00 92.88 88 GLU A CA 1
ATOM 699 C C . GLU A 1 88 ? -1.761 12.147 -7.317 1.00 92.88 88 GLU A C 1
ATOM 701 O O . GLU A 1 88 ? -1.816 12.574 -8.476 1.00 92.88 88 GLU A O 1
ATOM 706 N N . VAL A 1 89 ? -0.664 12.268 -6.561 1.00 93.62 89 VAL A N 1
ATOM 707 C CA . VAL A 1 89 ? 0.580 12.883 -7.044 1.00 93.62 89 VAL A CA 1
ATOM 708 C C . VAL A 1 89 ? 1.114 12.120 -8.256 1.00 93.62 89 VAL A C 1
ATOM 710 O O . VAL A 1 89 ? 1.461 12.735 -9.266 1.00 93.62 89 VAL A O 1
ATOM 713 N N . ARG A 1 90 ? 1.139 10.783 -8.198 1.00 89.38 90 ARG A N 1
ATOM 714 C CA . ARG A 1 90 ? 1.677 9.948 -9.279 1.00 89.38 90 ARG A CA 1
ATOM 715 C C . ARG A 1 90 ? 0.841 10.034 -10.551 1.00 89.38 90 ARG A C 1
ATOM 717 O O . ARG A 1 90 ? 1.397 10.236 -11.630 1.00 89.38 90 ARG A O 1
ATOM 724 N N . VAL A 1 91 ? -0.480 9.914 -10.429 1.00 85.75 91 VAL A N 1
ATOM 725 C CA . VAL A 1 91 ? -1.408 10.000 -11.565 1.00 85.75 91 VAL A CA 1
ATOM 726 C C . VAL A 1 91 ? -1.359 11.385 -12.204 1.00 85.75 91 VAL A C 1
ATOM 728 O O . VAL A 1 91 ? -1.382 11.489 -13.428 1.00 85.75 91 VAL A O 1
ATOM 731 N N . SER A 1 92 ? -1.249 12.446 -11.402 1.00 86.69 92 SER A N 1
ATOM 732 C CA . SER A 1 92 ? -1.128 13.812 -11.922 1.00 86.69 92 SER A CA 1
ATOM 733 C C . SER A 1 92 ? 0.183 14.004 -12.686 1.00 86.69 92 SER A C 1
ATOM 735 O O . SER A 1 92 ? 0.159 14.465 -13.824 1.00 86.69 92 SER A O 1
ATOM 737 N N . ALA A 1 93 ? 1.309 13.539 -12.133 1.00 83.44 93 ALA A N 1
ATOM 738 C CA . ALA A 1 93 ? 2.608 13.588 -12.806 1.00 83.44 93 ALA A CA 1
ATOM 739 C C . ALA A 1 93 ? 2.648 12.762 -14.107 1.00 83.44 93 ALA A C 1
ATOM 741 O O . ALA A 1 93 ? 3.377 13.105 -15.035 1.00 83.44 93 ALA A O 1
ATOM 742 N N . SER A 1 94 ? 1.871 11.677 -14.195 1.00 75.88 94 SER A N 1
ATOM 743 C CA . SER A 1 94 ? 1.758 10.878 -15.421 1.00 75.88 94 SER A CA 1
ATOM 744 C C . SER A 1 94 ? 0.917 11.553 -16.509 1.00 75.88 94 SER A C 1
ATOM 746 O O . SER A 1 94 ? 1.079 11.196 -17.671 1.00 75.88 94 SER A O 1
ATOM 748 N N . LYS A 1 95 ? 0.011 12.479 -16.166 1.00 70.56 95 LYS A N 1
ATOM 749 C CA . LYS A 1 95 ? -0.830 13.204 -17.139 1.00 70.56 95 LYS A CA 1
ATOM 750 C C . LYS A 1 95 ? -0.122 14.396 -17.788 1.00 70.56 95 LYS A C 1
ATOM 752 O O . LYS A 1 95 ? -0.581 14.868 -18.822 1.00 70.56 95 LYS A O 1
ATOM 757 N N . GLU A 1 96 ? 0.944 14.898 -17.168 1.00 59.69 96 GLU A N 1
ATOM 758 C CA . GLU A 1 96 ? 1.733 16.038 -17.663 1.00 59.69 96 GLU A CA 1
ATOM 759 C C . GLU A 1 96 ? 2.904 15.626 -18.578 1.00 59.69 96 GLU A C 1
ATOM 761 O O . GLU A 1 96 ? 3.555 16.496 -19.156 1.00 59.69 96 GLU A O 1
ATOM 766 N N . LYS A 1 97 ? 3.175 14.320 -18.711 1.00 55.62 97 LYS A N 1
ATOM 767 C CA . LYS A 1 97 ? 4.162 13.746 -19.641 1.00 55.62 97 LYS A CA 1
ATOM 768 C C . LYS A 1 97 ? 3.520 13.364 -20.970 1.00 55.62 97 LYS A C 1
ATOM 770 O O . LYS A 1 97 ? 4.209 13.545 -21.999 1.00 55.62 97 LYS A O 1
#

Organism: Bacillus cereus (NCBI:txid1396)

pLDDT: mean 93.57, std 7.61, range [55.62, 98.56]

Nearest PDB structures (foldseek):
  4ilo-assembly1_A  TM=7.700E-01  e=1.569E+00  Chlamydia trachomatis L2/434/Bu
  4wpe-assembly1_A-2  TM=8.106E-01  e=1.569E+00  Saccharomyces cerevisiae S288C
  4mu6-assembly1_A  TM=5.823E-01  e=3.733E+00  Legionella pneumophila subsp. pneumophila str. Philadelphia 1
  2v0o-assembly2_C  TM=3.864E-01  e=5.086E+00  Homo sapiens